Protein AF-A0A2P6M5E6-F1 (afdb_monomer)

Solvent-accessible surface area (backbone atoms only — not comparable to full-atom values): 7751 Å² total; per-residue (Å²): 98,41,47,58,65,57,52,55,50,52,53,48,49,47,36,37,74,77,64,71,40,49,66,49,79,37,51,37,66,60,50,30,52,50,54,48,53,32,46,75,70,73,49,65,57,55,66,53,56,55,52,51,73,25,55,35,40,37,33,36,55,44,74,74,64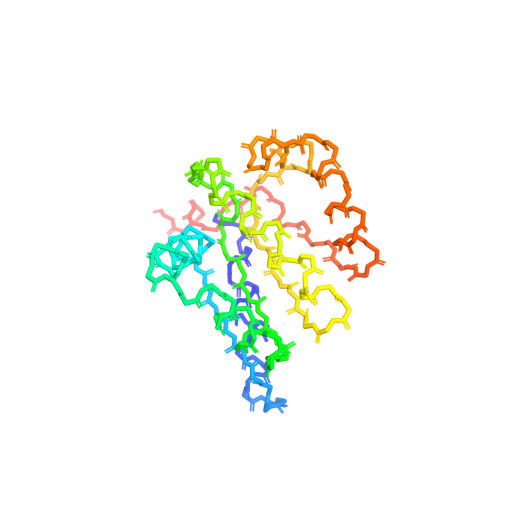,90,63,53,74,68,29,24,52,50,48,51,53,43,54,64,62,26,55,101,61,28,49,74,47,77,30,60,91,64,56,78,85,53,43,38,79,49,24,87,42,58,69,58,33,51,58,48,49,52,62,56,59,73,78,61,83,90,81,86,59,73,81,71,37,54,58,72,77,77,109

Foldseek 3Di:
DLCQVVVLVVVQCCCCPVVVFFEEEDALVVVLVVQVVCVVVVNHCPVLVVQLPGQEYEHEAQPVDADDQSSLVSVLVSLVSCQVRHHYHYDYPDDLVCCCRRHVDPVSSVVSCCRDVVDDDDDDSDDDDPVVVVD

Sequence (135 aa):
GTGKTHLATALGVEAVGRHGKRVRFFSTIELVNALEQEKVAGKAGRLANQLLNLDLVVLDELGYLPFSQAGGALLFHLLSKLYEHTSVVITTNLVFAEWANVFIDAKMTTALLDRLTHHCHIVETGNDSYRFRHS

Nearest PDB structures (foldseek):
  5bq5-assembly3_C  TM=9.556E-01  e=3.349E-10  Geobacillus stearothermophilus
  8q3w-assembly1_A  TM=9.645E-01  e=8.289E-09  Geobacillus stearothermophilus
  8q4d-assembly1_O  TM=9.519E-01  e=1.143E-08  Geobacillus stearothermophilus
  1l8q-assembly1_A  TM=8.253E-01  e=8.488E-06  Aquifex aeolicus
  3ec2-assembly1_A  TM=7.407E-01  e=9.575E-07  Aquifex aeolicus

Mean predicted aligned error: 3.89 Å

Structure (mmCIF, N/CA/C/O backbone):
data_AF-A0A2P6M5E6-F1
#
_entry.id   AF-A0A2P6M5E6-F1
#
loop_
_atom_site.group_PDB
_atom_site.id
_atom_site.type_symbol
_atom_site.label_atom_id
_atom_site.label_alt_id
_atom_site.label_comp_id
_atom_site.label_asym_id
_atom_site.label_entity_id
_atom_site.label_seq_id
_atom_site.pdbx_PDB_ins_code
_atom_site.Cartn_x
_atom_site.Cartn_y
_atom_site.Cartn_z
_atom_site.occupancy
_atom_site.B_iso_or_equiv
_atom_site.auth_seq_id
_atom_site.auth_comp_id
_atom_site.auth_asym_id
_atom_site.auth_atom_id
_atom_site.pdbx_PDB_model_num
ATOM 1 N N . GLY A 1 1 ? 5.321 1.753 -16.728 1.00 81.31 1 GLY A N 1
ATOM 2 C CA . GLY A 1 1 ? 5.163 0.884 -17.916 1.00 81.31 1 GLY A CA 1
ATOM 3 C C . GLY A 1 1 ? 6.104 -0.314 -17.951 1.00 81.31 1 GLY A C 1
ATOM 4 O O . GLY A 1 1 ? 6.183 -0.954 -18.986 1.00 81.31 1 GLY A O 1
ATOM 5 N N . THR A 1 2 ? 6.799 -0.635 -16.858 1.00 90.94 2 THR A N 1
ATOM 6 C CA . THR A 1 2 ? 7.864 -1.654 -16.803 1.00 90.94 2 THR A CA 1
ATOM 7 C C . THR A 1 2 ? 7.383 -3.017 -16.286 1.00 90.94 2 THR A C 1
ATOM 9 O O . THR A 1 2 ? 8.183 -3.918 -16.103 1.00 90.94 2 THR A O 1
ATOM 12 N N . GLY A 1 3 ? 6.078 -3.178 -16.026 1.00 92.88 3 GLY A N 1
ATOM 13 C CA . GLY A 1 3 ? 5.490 -4.457 -15.604 1.00 92.88 3 GLY A CA 1
ATOM 14 C C . GLY A 1 3 ? 5.165 -4.600 -14.112 1.00 92.88 3 GLY A C 1
ATOM 15 O O . GLY A 1 3 ? 4.619 -5.628 -13.739 1.00 92.88 3 GLY A O 1
ATOM 16 N N . LYS A 1 4 ? 5.407 -3.586 -13.265 1.00 96.12 4 LYS A N 1
ATOM 17 C CA . LYS A 1 4 ? 5.113 -3.644 -11.813 1.00 96.12 4 LYS A CA 1
ATOM 18 C C . LYS A 1 4 ? 3.671 -4.059 -11.486 1.00 96.12 4 LYS A C 1
ATOM 20 O O . LYS A 1 4 ? 3.459 -5.083 -10.846 1.00 96.12 4 LYS A O 1
ATOM 25 N N . THR A 1 5 ? 2.690 -3.306 -11.987 1.00 96.25 5 THR A N 1
ATOM 26 C CA . THR A 1 5 ? 1.263 -3.622 -11.819 1.00 96.25 5 THR A CA 1
ATOM 27 C C . THR A 1 5 ? 0.920 -4.987 -12.408 1.00 96.25 5 THR A C 1
ATOM 29 O O . THR A 1 5 ? 0.224 -5.766 -11.775 1.00 96.25 5 THR A O 1
ATOM 32 N N . HIS A 1 6 ? 1.467 -5.321 -13.582 1.00 96.06 6 HIS A N 1
ATOM 33 C CA . HIS A 1 6 ? 1.223 -6.613 -14.226 1.00 96.06 6 HIS A CA 1
ATOM 34 C C . HIS A 1 6 ? 1.681 -7.787 -13.349 1.00 96.06 6 HIS A C 1
ATOM 36 O O . HIS A 1 6 ? 0.927 -8.738 -13.164 1.00 96.06 6 HIS A O 1
ATOM 42 N N . LEU A 1 7 ? 2.877 -7.695 -12.759 1.00 96.31 7 LEU A N 1
ATOM 43 C CA . LEU A 1 7 ? 3.402 -8.701 -11.839 1.00 96.31 7 LEU A CA 1
ATOM 44 C C . LEU A 1 7 ? 2.532 -8.821 -10.580 1.00 96.31 7 LEU A C 1
ATOM 46 O O . LEU A 1 7 ? 2.180 -9.929 -10.182 1.00 96.31 7 LEU A O 1
ATOM 50 N N . ALA A 1 8 ? 2.145 -7.690 -9.985 1.00 97.56 8 ALA A N 1
ATOM 51 C CA . ALA A 1 8 ? 1.288 -7.671 -8.803 1.00 97.56 8 ALA A CA 1
ATOM 52 C C . ALA A 1 8 ? -0.093 -8.295 -9.081 1.00 97.56 8 ALA A C 1
ATOM 54 O O . ALA A 1 8 ? -0.597 -9.088 -8.284 1.00 97.56 8 ALA A O 1
ATOM 55 N N . THR A 1 9 ? -0.683 -7.998 -10.243 1.00 97.19 9 THR A N 1
ATOM 56 C CA . THR A 1 9 ? -1.935 -8.611 -10.697 1.00 97.19 9 THR A CA 1
ATOM 57 C C . THR A 1 9 ? -1.771 -10.109 -10.941 1.00 97.19 9 THR A C 1
ATOM 59 O O . THR A 1 9 ? -2.605 -10.878 -10.471 1.00 97.19 9 THR A O 1
ATOM 62 N N . ALA A 1 10 ? -0.709 -10.542 -11.627 1.00 97.38 10 ALA A N 1
ATOM 63 C CA . ALA A 1 10 ? -0.457 -11.957 -11.897 1.00 97.38 10 ALA A CA 1
ATOM 64 C C . ALA A 1 10 ? -0.329 -12.769 -10.599 1.00 97.38 10 ALA A C 1
ATOM 66 O O . ALA A 1 10 ? -0.950 -13.824 -10.470 1.00 97.38 10 ALA A O 1
ATOM 67 N N . LEU A 1 11 ? 0.392 -12.235 -9.607 1.00 97.00 11 LEU A N 1
ATOM 68 C CA . LEU A 1 11 ? 0.501 -12.847 -8.284 1.00 97.00 11 LEU A CA 1
ATOM 69 C C . LEU A 1 11 ? -0.865 -12.953 -7.591 1.00 97.00 11 LEU A C 1
ATOM 71 O O . LEU A 1 11 ? -1.205 -14.005 -7.053 1.00 97.00 11 LEU A O 1
ATOM 75 N N . GLY A 1 12 ? -1.667 -11.885 -7.632 1.00 97.56 12 GLY A N 1
ATOM 76 C CA . GLY A 1 12 ? -3.015 -11.887 -7.064 1.00 97.56 12 GLY A CA 1
ATOM 77 C C . GLY A 1 12 ? -3.941 -12.910 -7.729 1.00 97.56 12 GLY A C 1
ATOM 78 O O . GLY A 1 12 ? -4.661 -13.626 -7.035 1.00 97.56 12 GLY A O 1
ATOM 79 N N . VAL A 1 13 ? -3.898 -13.020 -9.060 1.00 97.81 13 VAL A N 1
ATOM 80 C CA . VAL A 1 13 ? -4.699 -13.986 -9.830 1.00 97.81 13 VAL A CA 1
ATOM 81 C C . VAL A 1 13 ? -4.309 -15.423 -9.494 1.00 97.81 13 VAL A C 1
ATOM 83 O O . VAL A 1 13 ? -5.193 -16.238 -9.239 1.00 97.81 13 VAL A O 1
ATOM 86 N N . GLU A 1 14 ? -3.013 -15.735 -9.434 1.00 98.00 14 GLU A N 1
ATOM 87 C CA . GLU A 1 14 ? -2.526 -17.070 -9.062 1.00 98.00 14 GLU A CA 1
ATOM 88 C C . GLU A 1 14 ? -2.927 -17.433 -7.622 1.00 98.00 14 GLU A C 1
ATOM 90 O O . GLU A 1 14 ? -3.422 -18.534 -7.362 1.00 98.00 14 GLU A O 1
ATOM 95 N N . ALA A 1 15 ? -2.792 -16.484 -6.688 1.00 97.94 15 ALA A N 1
ATOM 96 C CA . ALA A 1 15 ? -3.171 -16.667 -5.290 1.00 97.94 15 ALA A CA 1
ATOM 97 C C . ALA A 1 15 ? -4.670 -16.978 -5.130 1.00 97.94 15 ALA A C 1
ATOM 99 O O . ALA A 1 15 ? -5.034 -17.880 -4.372 1.00 97.94 15 ALA A O 1
ATOM 100 N N . VAL A 1 16 ? -5.543 -16.283 -5.864 1.00 97.94 16 VAL A N 1
ATOM 101 C CA . VAL A 1 16 ? -6.987 -16.571 -5.863 1.00 97.94 16 VAL A CA 1
ATOM 102 C C . VAL A 1 16 ? -7.277 -17.903 -6.553 1.00 97.94 16 VAL A C 1
ATOM 104 O O . VAL A 1 16 ? -7.934 -18.765 -5.974 1.00 97.94 16 VAL A O 1
ATOM 107 N N . GLY A 1 17 ? -6.799 -18.075 -7.786 1.00 97.94 17 GLY A N 1
ATOM 108 C CA . GLY A 1 17 ? -7.211 -19.168 -8.664 1.00 97.94 17 GLY A CA 1
ATOM 109 C C . GLY A 1 17 ? -6.674 -20.531 -8.244 1.00 97.94 17 GLY A C 1
ATOM 110 O O . GLY A 1 17 ? -7.423 -21.505 -8.243 1.00 97.94 17 GLY A O 1
ATOM 111 N N . ARG A 1 18 ? -5.391 -20.613 -7.878 1.00 96.88 18 ARG A N 1
ATOM 112 C CA . ARG A 1 18 ? -4.744 -21.893 -7.542 1.00 96.88 18 ARG A CA 1
ATOM 113 C C . ARG A 1 18 ? -4.639 -22.151 -6.048 1.00 96.88 18 ARG A C 1
ATOM 115 O O . ARG A 1 18 ? -4.621 -23.308 -5.640 1.00 96.88 18 ARG A O 1
ATOM 122 N N . HIS A 1 19 ? -4.590 -21.098 -5.234 1.00 97.38 19 HIS A N 1
ATOM 123 C CA . HIS A 1 19 ? -4.374 -21.224 -3.789 1.00 97.38 19 HIS A CA 1
ATOM 124 C C . HIS A 1 19 ? -5.589 -20.836 -2.935 1.00 97.38 19 HIS A C 1
ATOM 126 O O . HIS A 1 19 ? -5.507 -20.916 -1.709 1.00 97.38 19 HIS A O 1
ATOM 132 N N . GLY A 1 20 ? -6.707 -20.424 -3.548 1.00 97.38 20 GLY A N 1
ATOM 133 C CA . GLY A 1 20 ? -7.945 -20.088 -2.836 1.00 97.38 20 GLY A CA 1
ATOM 134 C C . GLY A 1 20 ? -7.795 -18.936 -1.837 1.00 97.38 20 GLY A C 1
ATOM 135 O O . GLY A 1 20 ? -8.546 -18.857 -0.865 1.00 97.38 20 GLY A O 1
ATOM 136 N N . LYS A 1 21 ? -6.797 -18.067 -2.030 1.00 98.31 21 LYS A N 1
ATOM 137 C CA . LYS A 1 21 ? -6.476 -16.967 -1.117 1.00 98.31 21 LYS A CA 1
ATOM 138 C C . LYS A 1 21 ? -7.432 -15.799 -1.301 1.00 98.31 21 LYS A C 1
ATOM 140 O O . LYS A 1 21 ? -7.857 -15.482 -2.412 1.00 98.31 21 LYS A O 1
ATOM 145 N N . ARG A 1 22 ? -7.746 -15.111 -0.203 1.00 98.12 22 ARG A N 1
ATOM 146 C CA . ARG A 1 22 ? -8.564 -13.894 -0.230 1.00 98.12 22 ARG A CA 1
ATOM 147 C C . ARG A 1 22 ? -7.665 -12.709 -0.538 1.00 98.12 22 ARG A C 1
ATOM 149 O O . ARG A 1 22 ? -6.856 -12.306 0.296 1.00 98.12 22 ARG A O 1
ATOM 156 N N . VAL A 1 23 ? -7.832 -12.157 -1.734 1.00 98.19 23 VAL A N 1
ATOM 157 C CA . VAL A 1 23 ? -7.008 -11.059 -2.243 1.00 98.19 23 VAL A CA 1
ATOM 158 C C . VAL A 1 23 ? -7.857 -9.812 -2.473 1.00 98.19 23 VAL A C 1
ATOM 160 O O . VAL A 1 23 ? -9.004 -9.888 -2.933 1.00 98.19 23 VAL A O 1
ATOM 163 N N . ARG A 1 24 ? -7.291 -8.642 -2.176 1.00 98.06 24 ARG A N 1
ATOM 164 C CA . ARG A 1 24 ? -7.828 -7.349 -2.617 1.00 98.06 24 ARG A CA 1
ATOM 165 C C . ARG A 1 24 ? -6.770 -6.540 -3.342 1.00 98.06 24 ARG A C 1
ATOM 167 O O . ARG A 1 24 ? -5.595 -6.602 -3.003 1.00 98.06 24 ARG A O 1
ATOM 174 N N . PHE A 1 25 ? -7.227 -5.771 -4.319 1.00 98.19 25 PHE A N 1
ATOM 175 C CA . PHE A 1 25 ? -6.412 -4.861 -5.105 1.00 98.19 25 PHE A CA 1
ATOM 176 C C . PHE A 1 25 ? -6.986 -3.456 -4.961 1.00 98.19 25 PHE A C 1
ATOM 178 O O . PHE A 1 25 ? -8.198 -3.280 -5.086 1.00 98.19 25 PHE A O 1
ATOM 185 N N . PHE A 1 26 ? -6.119 -2.483 -4.709 1.00 97.88 26 PHE A N 1
ATOM 186 C CA . PHE A 1 26 ? -6.470 -1.074 -4.623 1.00 97.88 26 PHE A CA 1
ATOM 187 C C . PHE A 1 26 ? -5.461 -0.239 -5.398 1.00 97.88 26 PHE A C 1
ATOM 189 O O . PHE A 1 26 ? -4.255 -0.464 -5.282 1.00 97.88 26 PHE A O 1
ATOM 196 N N . SER A 1 27 ? -5.941 0.793 -6.094 1.00 96.81 27 SER A N 1
ATOM 197 C CA . SER A 1 27 ? -5.094 1.965 -6.283 1.00 96.81 27 SER A CA 1
ATOM 198 C C . SER A 1 27 ? -4.853 2.601 -4.914 1.00 96.81 27 SER A C 1
ATOM 200 O O . SER A 1 27 ? -5.783 2.750 -4.113 1.00 96.81 27 SER A O 1
ATOM 202 N N . THR A 1 28 ? -3.610 2.975 -4.613 1.00 96.62 28 THR A N 1
ATOM 203 C CA . THR A 1 28 ? -3.271 3.489 -3.279 1.00 96.62 28 THR A CA 1
ATOM 204 C C . THR A 1 28 ? -4.074 4.749 -2.937 1.00 96.62 28 THR A C 1
ATOM 206 O O . THR A 1 28 ? -4.508 4.906 -1.796 1.00 96.62 28 THR A O 1
ATOM 209 N N . ILE A 1 29 ? -4.349 5.615 -3.920 1.00 95.25 29 ILE A N 1
ATOM 210 C CA . ILE A 1 29 ? -5.156 6.827 -3.709 1.00 95.25 29 ILE A CA 1
ATOM 211 C C . ILE A 1 29 ? -6.611 6.498 -3.344 1.00 95.25 29 ILE A C 1
ATOM 213 O O . ILE A 1 29 ? -7.183 7.129 -2.459 1.00 95.25 29 ILE A O 1
ATOM 217 N N . GLU A 1 30 ? -7.207 5.482 -3.969 1.00 95.88 30 GLU A N 1
ATOM 218 C CA . GLU A 1 30 ? -8.584 5.068 -3.681 1.00 95.88 30 GLU A CA 1
ATOM 219 C C . GLU A 1 30 ? -8.702 4.509 -2.265 1.00 95.88 30 GLU A C 1
ATOM 221 O O . GLU A 1 30 ? -9.658 4.821 -1.552 1.00 95.88 30 GLU A O 1
ATOM 226 N N . LEU A 1 31 ? -7.701 3.738 -1.828 1.00 97.19 31 LEU A N 1
ATOM 227 C CA . LEU A 1 31 ? -7.631 3.239 -0.460 1.00 97.19 31 LEU A CA 1
ATOM 228 C C . LEU A 1 31 ? -7.534 4.384 0.554 1.00 97.19 31 LEU A C 1
ATOM 230 O O . LEU A 1 31 ? -8.259 4.383 1.549 1.00 97.19 31 LEU A O 1
ATOM 234 N N . VAL A 1 32 ? -6.670 5.368 0.304 1.00 96.00 32 VAL A N 1
ATOM 235 C CA . VAL A 1 32 ? -6.530 6.546 1.173 1.00 96.00 32 VAL A CA 1
ATOM 236 C C . VAL A 1 32 ? -7.846 7.318 1.261 1.00 96.00 32 VAL A C 1
ATOM 238 O O . VAL A 1 32 ? -8.313 7.599 2.365 1.00 96.00 32 VAL A O 1
ATOM 241 N N . ASN A 1 33 ? -8.494 7.578 0.125 1.00 95.56 33 ASN A N 1
ATOM 242 C CA . ASN A 1 33 ? -9.787 8.261 0.089 1.00 95.56 33 ASN A CA 1
ATOM 243 C C . ASN A 1 33 ? -10.863 7.483 0.863 1.00 95.56 33 ASN A C 1
ATOM 245 O O . ASN A 1 33 ? -11.646 8.078 1.604 1.00 95.56 33 ASN A O 1
ATOM 249 N N . ALA A 1 34 ? -10.888 6.152 0.746 1.00 96.25 34 ALA A N 1
ATOM 250 C CA . ALA A 1 34 ? -11.814 5.308 1.497 1.00 96.25 34 ALA A CA 1
ATOM 251 C C . ALA A 1 34 ? -11.563 5.375 3.015 1.00 96.25 34 ALA A C 1
ATOM 253 O O . ALA A 1 34 ? -12.517 5.455 3.791 1.00 96.25 34 ALA A O 1
ATOM 254 N N . LEU A 1 35 ? -10.297 5.394 3.448 1.00 96.56 35 LEU A N 1
ATOM 255 C CA . LEU A 1 35 ? -9.927 5.561 4.860 1.00 96.56 35 LEU A CA 1
ATOM 256 C C . LEU A 1 35 ? -10.355 6.932 5.402 1.00 96.56 35 LEU A C 1
ATOM 258 O O . LEU A 1 35 ? -10.857 7.030 6.523 1.00 96.56 35 LEU A O 1
ATOM 262 N N . GLU A 1 36 ? -10.176 7.997 4.621 1.00 95.62 36 GLU A N 1
ATOM 263 C CA . GLU A 1 36 ? -10.602 9.345 5.007 1.00 95.62 36 GLU A CA 1
ATOM 264 C C . GLU A 1 36 ? -12.124 9.447 5.128 1.00 95.62 36 GLU A C 1
ATOM 266 O O . GLU A 1 36 ? -12.631 9.934 6.141 1.00 95.62 36 GLU A O 1
ATOM 271 N N . GLN A 1 37 ? -12.860 8.926 4.144 1.00 95.56 37 GLN A N 1
ATOM 272 C CA . GLN A 1 37 ? -14.324 8.878 4.176 1.00 95.56 37 GLN A CA 1
ATOM 273 C C . GLN A 1 37 ? -14.839 8.077 5.376 1.00 95.56 37 GLN A C 1
ATOM 275 O O . GLN A 1 37 ? -15.767 8.506 6.063 1.00 95.56 37 GLN A O 1
ATOM 280 N N . GLU A 1 38 ? -14.217 6.935 5.672 1.00 95.69 38 GLU A N 1
ATOM 281 C CA . GLU A 1 38 ? -14.553 6.115 6.835 1.00 95.69 38 GLU A CA 1
ATOM 282 C C . GLU A 1 38 ? -14.338 6.874 8.154 1.00 95.69 38 GLU A C 1
ATOM 284 O O . GLU A 1 38 ? -15.187 6.814 9.053 1.00 95.69 38 GLU A O 1
ATOM 289 N N . LYS A 1 39 ? -13.225 7.611 8.263 1.00 94.50 39 LYS A N 1
ATOM 290 C CA . LYS A 1 39 ? -12.918 8.447 9.428 1.00 94.50 39 LYS A CA 1
ATOM 291 C C . LYS A 1 39 ? -13.962 9.546 9.613 1.00 94.50 39 LYS A C 1
ATOM 293 O O . LYS A 1 39 ? -14.459 9.711 10.725 1.00 94.50 39 LYS A O 1
ATOM 298 N N . VAL A 1 40 ? -14.325 10.258 8.544 1.00 94.94 40 VAL A N 1
ATOM 299 C CA . VAL A 1 40 ? -15.358 11.312 8.574 1.00 94.94 40 VAL A CA 1
ATOM 300 C C . VAL A 1 40 ? -16.724 10.741 8.960 1.00 94.94 40 VAL A C 1
ATOM 302 O O . VAL A 1 40 ? -17.447 11.350 9.742 1.00 94.94 40 VAL A O 1
ATOM 305 N N . ALA A 1 41 ? -17.058 9.540 8.487 1.00 94.75 41 ALA A N 1
ATOM 306 C CA . ALA A 1 41 ? -18.309 8.859 8.814 1.00 94.75 41 ALA A CA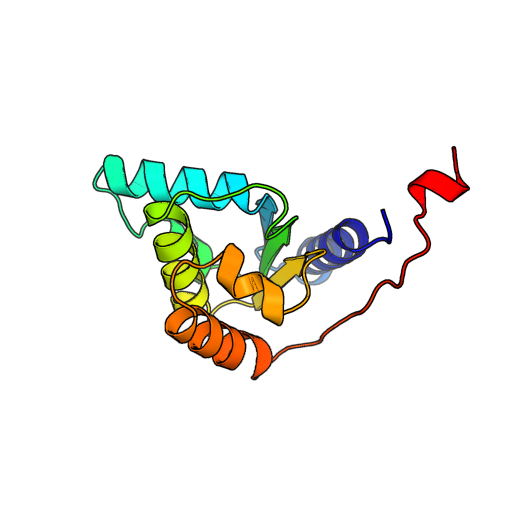 1
ATOM 307 C C . ALA A 1 41 ? -18.363 8.277 10.243 1.00 94.75 41 ALA A C 1
ATOM 309 O O . ALA A 1 41 ? -19.349 7.622 10.588 1.00 94.75 41 ALA A O 1
ATOM 310 N N . GLY A 1 42 ? -17.314 8.450 11.059 1.00 92.38 42 GLY A N 1
ATOM 311 C CA . GLY A 1 42 ? -17.240 7.907 12.419 1.00 92.38 42 GLY A CA 1
ATOM 312 C C . GLY A 1 42 ? -17.149 6.378 12.474 1.00 92.38 42 GLY A C 1
ATOM 313 O O . GLY A 1 42 ? -17.471 5.778 13.495 1.00 92.38 42 GLY A O 1
ATOM 314 N N . LYS A 1 43 ? -16.731 5.728 11.380 1.00 90.62 43 LYS A N 1
ATOM 315 C CA . LYS A 1 43 ? -16.657 4.259 11.246 1.00 90.62 43 LYS A CA 1
ATOM 316 C C . LYS A 1 43 ? -15.217 3.743 11.178 1.00 90.62 43 LYS A C 1
ATOM 318 O O . LYS A 1 43 ? -14.990 2.640 10.687 1.00 90.62 43 LYS A O 1
ATOM 323 N N . ALA A 1 44 ? -14.260 4.546 11.645 1.00 88.94 44 ALA A N 1
ATOM 324 C CA . ALA A 1 44 ? -12.829 4.291 11.512 1.00 88.94 44 ALA A CA 1
ATOM 325 C C . ALA A 1 44 ? -12.439 2.867 11.943 1.00 88.94 44 ALA A C 1
ATOM 327 O O . ALA A 1 44 ? -12.760 2.421 13.045 1.00 88.94 44 ALA A O 1
ATOM 328 N N . GLY A 1 45 ? -11.694 2.175 11.082 1.00 89.94 45 GLY A N 1
ATOM 329 C CA . GLY A 1 45 ? -11.112 0.869 11.373 1.00 89.94 45 GLY A CA 1
ATOM 330 C C . GLY A 1 45 ? -11.911 -0.326 10.862 1.00 89.94 45 GLY A C 1
ATOM 331 O O . GLY A 1 45 ? -11.388 -1.439 10.917 1.00 89.94 45 GLY A O 1
ATOM 332 N N . ARG A 1 46 ? -13.116 -0.146 10.311 1.00 93.50 46 ARG A N 1
ATOM 333 C CA . ARG A 1 46 ? -13.845 -1.246 9.661 1.00 93.50 46 ARG A CA 1
ATOM 334 C C . ARG A 1 46 ? -13.082 -1.750 8.435 1.00 93.50 46 ARG A C 1
ATOM 336 O O . ARG A 1 46 ? -12.938 -2.962 8.296 1.00 93.50 46 ARG A O 1
ATOM 343 N N . LEU A 1 47 ? -12.544 -0.863 7.601 1.00 95.56 47 LEU A N 1
ATOM 344 C CA . LEU A 1 47 ? -11.725 -1.226 6.448 1.00 95.56 47 LEU A CA 1
ATOM 345 C C . LEU A 1 47 ? -10.445 -1.930 6.901 1.00 95.56 47 LEU A C 1
ATOM 347 O O . LEU A 1 47 ? -10.136 -3.005 6.403 1.00 95.56 47 LEU A O 1
ATOM 351 N N . ALA A 1 48 ? -9.759 -1.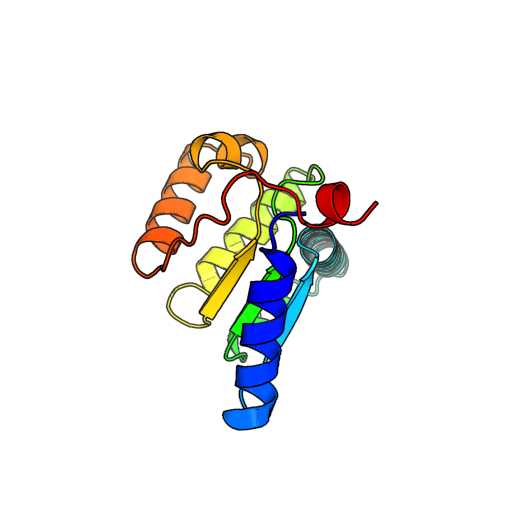399 7.916 1.00 95.31 48 ALA A N 1
ATOM 352 C CA . ALA A 1 48 ? -8.579 -2.051 8.484 1.00 95.31 48 ALA A CA 1
ATOM 353 C C . ALA A 1 48 ? -8.886 -3.477 8.981 1.00 95.31 48 ALA A C 1
ATOM 355 O O . ALA A 1 48 ? -8.164 -4.410 8.648 1.00 95.31 48 ALA A O 1
ATOM 356 N N . ASN A 1 49 ? -9.992 -3.670 9.706 1.00 95.19 49 ASN A N 1
ATOM 357 C CA . ASN A 1 49 ? -10.412 -4.990 10.186 1.00 95.19 49 ASN A CA 1
ATOM 358 C C . ASN A 1 49 ? -10.789 -5.938 9.039 1.00 95.19 49 ASN A C 1
ATOM 360 O O . ASN A 1 49 ? -10.542 -7.138 9.124 1.00 95.19 49 ASN A O 1
ATOM 364 N N . GLN A 1 50 ? -11.382 -5.427 7.959 1.00 96.00 50 GLN A N 1
ATOM 365 C CA . GLN A 1 50 ? -11.642 -6.231 6.764 1.00 96.00 50 GLN A CA 1
ATOM 366 C C . GLN A 1 50 ? -10.340 -6.676 6.096 1.00 96.00 50 GLN A C 1
ATOM 368 O O . GLN A 1 50 ? -10.226 -7.842 5.731 1.00 96.00 50 GLN A O 1
ATOM 373 N N . LEU A 1 51 ? -9.364 -5.772 5.968 1.00 97.62 51 LEU A N 1
ATOM 374 C CA . LEU A 1 51 ? -8.081 -6.065 5.331 1.00 97.62 51 LEU A CA 1
ATOM 375 C C . LEU A 1 51 ? -7.218 -7.024 6.162 1.00 97.62 51 LEU A C 1
ATOM 377 O O . LEU A 1 51 ? -6.590 -7.896 5.579 1.00 97.62 51 LEU A O 1
ATOM 381 N N . LEU A 1 52 ? -7.277 -6.949 7.496 1.00 97.19 52 LEU A N 1
ATOM 382 C CA . LEU A 1 52 ? -6.627 -7.909 8.405 1.00 97.19 52 LEU A CA 1
ATOM 383 C C . LEU A 1 52 ? -7.116 -9.352 8.227 1.00 97.19 52 LEU A C 1
ATOM 385 O O . LEU A 1 52 ? -6.417 -10.299 8.566 1.00 97.19 52 LEU A O 1
ATOM 389 N N . ASN A 1 53 ? -8.331 -9.529 7.708 1.00 96.44 53 ASN A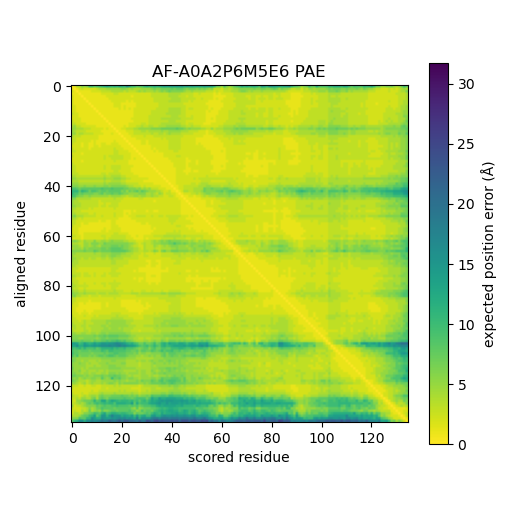 N 1
ATOM 390 C CA . ASN A 1 53 ? -8.891 -10.842 7.414 1.00 96.44 53 ASN A CA 1
ATOM 391 C C . ASN A 1 53 ? -8.559 -11.315 5.992 1.00 96.44 53 ASN A C 1
ATOM 393 O O . ASN A 1 53 ? -9.164 -12.278 5.535 1.00 96.44 53 ASN A O 1
ATOM 397 N N . LEU A 1 54 ? -7.667 -10.652 5.258 1.00 98.00 54 LEU A N 1
ATOM 398 C CA . LEU A 1 54 ? -7.234 -11.091 3.933 1.00 98.00 54 LEU A CA 1
ATOM 399 C C . LEU A 1 54 ? -5.896 -11.813 4.007 1.00 98.00 54 LEU A C 1
ATOM 401 O O . LEU A 1 54 ? -5.130 -11.657 4.953 1.00 98.00 54 LEU A O 1
ATOM 405 N N . ASP A 1 55 ? -5.623 -12.596 2.970 1.00 98.12 55 ASP A N 1
ATOM 406 C CA . ASP A 1 55 ? -4.333 -13.253 2.797 1.00 98.12 55 ASP A CA 1
ATOM 407 C C . ASP A 1 55 ? -3.335 -12.329 2.077 1.00 98.12 55 ASP A C 1
ATOM 409 O O . ASP A 1 55 ? -2.144 -12.361 2.372 1.00 98.12 55 ASP A O 1
ATOM 413 N N . LEU A 1 56 ? -3.816 -11.490 1.146 1.00 98.25 56 LEU A N 1
ATOM 414 C CA . LEU A 1 56 ? -2.988 -10.563 0.371 1.00 98.25 56 LEU A CA 1
ATOM 415 C C . LEU A 1 56 ? -3.737 -9.264 0.038 1.00 98.25 56 LEU A C 1
ATOM 417 O O . LEU A 1 56 ? -4.878 -9.282 -0.433 1.00 98.25 56 LEU A O 1
ATOM 421 N N . VAL A 1 57 ? -3.055 -8.134 0.205 1.00 98.38 57 VAL A N 1
ATOM 422 C CA . VAL A 1 57 ? -3.500 -6.815 -0.257 1.00 98.38 57 VAL A CA 1
ATOM 423 C C . VAL A 1 57 ? -2.483 -6.249 -1.242 1.00 98.38 57 VAL A C 1
ATOM 425 O O . VAL A 1 57 ? -1.298 -6.158 -0.939 1.00 98.38 57 VAL A O 1
ATOM 428 N N . VAL A 1 58 ? -2.946 -5.848 -2.4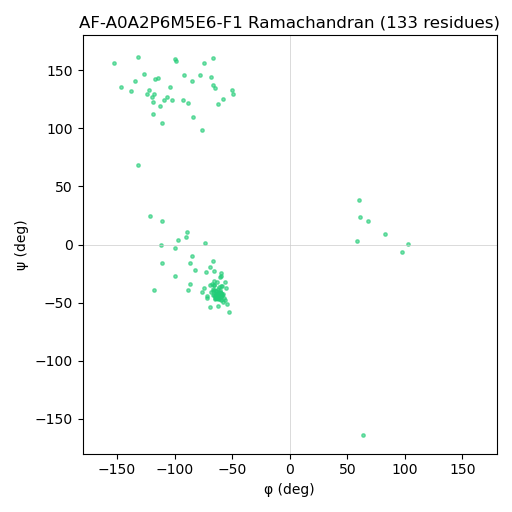22 1.00 98.44 58 VAL A N 1
ATOM 429 C CA . VAL A 1 58 ? -2.132 -5.164 -3.430 1.00 98.44 58 VAL A CA 1
ATOM 430 C C . VAL A 1 58 ? -2.449 -3.672 -3.407 1.00 98.44 58 VAL A C 1
ATOM 432 O O . VAL A 1 58 ? -3.609 -3.288 -3.565 1.00 98.44 58 VAL A O 1
ATOM 435 N N . LEU A 1 59 ? -1.416 -2.855 -3.218 1.00 97.81 59 LEU A N 1
ATOM 436 C CA . LEU A 1 59 ? -1.444 -1.397 -3.268 1.00 97.81 59 LEU A CA 1
ATOM 437 C C . LEU A 1 59 ? -0.672 -0.931 -4.499 1.00 97.81 59 LEU A C 1
ATOM 439 O O . LEU A 1 59 ? 0.558 -0.986 -4.543 1.00 97.81 59 LEU A O 1
ATOM 443 N N . ASP A 1 60 ? -1.402 -0.504 -5.517 1.00 97.44 60 ASP A N 1
ATOM 444 C CA . ASP A 1 60 ? -0.820 -0.068 -6.779 1.00 97.44 60 ASP A CA 1
ATOM 445 C C . ASP A 1 60 ? -0.551 1.443 -6.769 1.00 97.44 60 ASP A C 1
ATOM 447 O O . ASP A 1 60 ? -1.297 2.221 -6.166 1.00 97.44 60 ASP A O 1
ATOM 451 N N . GLU A 1 61 ? 0.520 1.851 -7.447 1.00 95.12 61 GLU A N 1
ATOM 452 C CA . GLU A 1 61 ? 0.874 3.247 -7.728 1.00 95.12 61 GLU A CA 1
ATOM 453 C C . GLU A 1 61 ? 1.099 4.126 -6.481 1.00 95.12 61 GLU A C 1
ATOM 455 O O . GLU A 1 61 ? 0.758 5.314 -6.461 1.00 95.12 61 GLU A O 1
ATOM 460 N N . LEU A 1 62 ? 1.722 3.576 -5.432 1.00 95.06 62 LEU A N 1
ATOM 461 C CA . LEU A 1 62 ? 2.101 4.357 -4.251 1.00 95.06 62 LEU A CA 1
ATOM 462 C C . LEU A 1 62 ? 3.019 5.520 -4.653 1.00 95.06 62 LEU A C 1
ATOM 464 O O . LEU A 1 62 ? 4.078 5.316 -5.255 1.00 95.06 62 LEU A O 1
ATOM 468 N N . GLY A 1 63 ? 2.617 6.733 -4.268 1.00 88.81 63 GLY A N 1
ATOM 469 C CA . GLY A 1 63 ? 3.377 7.957 -4.511 1.00 88.81 63 GLY A CA 1
ATOM 470 C C . GLY A 1 63 ? 3.193 8.573 -5.899 1.00 88.81 63 GLY A C 1
ATOM 471 O O . GLY A 1 63 ? 3.916 9.503 -6.237 1.00 88.81 63 GLY A O 1
ATOM 472 N N . TYR A 1 64 ? 2.242 8.082 -6.704 1.00 88.19 64 TYR A N 1
ATOM 473 C CA . TYR A 1 64 ? 1.913 8.701 -7.993 1.00 88.19 64 TYR A CA 1
ATOM 474 C C . TYR A 1 64 ? 1.082 9.986 -7.844 1.00 88.19 64 TYR A C 1
ATOM 476 O O . TYR A 1 64 ? 1.337 10.970 -8.535 1.00 88.19 64 TYR A O 1
ATOM 484 N N . LEU A 1 65 ? 0.112 9.991 -6.924 1.00 87.62 65 LEU A N 1
ATOM 485 C CA . LEU A 1 65 ? -0.688 11.166 -6.569 1.00 87.62 65 LEU A CA 1
ATOM 486 C C . LEU A 1 65 ? -0.409 11.580 -5.118 1.00 87.62 65 LEU A C 1
ATOM 488 O O . LEU A 1 65 ? -0.223 10.703 -4.269 1.00 87.62 65 LEU A O 1
ATOM 492 N N . PRO A 1 66 ? -0.392 12.890 -4.813 1.00 83.75 66 PRO A N 1
ATOM 493 C CA . PRO A 1 66 ? -0.180 13.366 -3.454 1.00 83.75 66 PRO A CA 1
ATOM 494 C C . PRO A 1 66 ? -1.375 13.025 -2.557 1.00 83.75 66 PRO A C 1
ATOM 496 O O . PRO A 1 66 ? -2.530 13.088 -2.982 1.00 83.75 66 PRO A O 1
ATOM 499 N N . PHE A 1 67 ? -1.095 12.707 -1.294 1.00 86.06 67 PHE A N 1
ATOM 500 C CA . PHE A 1 67 ? -2.112 12.490 -0.264 1.00 86.06 67 PHE A CA 1
ATOM 501 C C . PHE A 1 67 ? -2.282 13.732 0.607 1.00 86.06 67 PHE A C 1
ATOM 503 O O . PHE A 1 67 ? -1.367 14.546 0.747 1.00 86.06 67 PHE A O 1
ATOM 510 N N . SER A 1 68 ? -3.439 13.850 1.258 1.00 89.75 68 SER A N 1
ATOM 511 C CA . SER A 1 68 ? -3.574 14.781 2.374 1.00 89.75 68 SER A CA 1
ATOM 512 C C . SER A 1 68 ? -2.706 14.320 3.558 1.00 89.75 68 SER A C 1
ATOM 514 O O . SER A 1 68 ? -2.376 13.135 3.689 1.00 89.75 68 SER A O 1
ATOM 516 N N . GLN A 1 69 ? -2.392 15.235 4.481 1.00 88.00 69 GLN A N 1
ATOM 517 C CA . GLN A 1 69 ? -1.709 14.878 5.728 1.00 88.00 69 GLN A CA 1
ATOM 518 C C . GLN A 1 69 ? -2.513 13.853 6.555 1.00 88.00 69 GLN A C 1
ATOM 520 O O . GLN A 1 69 ? -1.958 12.962 7.195 1.00 88.00 69 GLN A O 1
ATOM 525 N N . ALA A 1 70 ? -3.843 13.932 6.543 1.00 90.38 70 ALA A N 1
ATOM 526 C CA . ALA A 1 70 ? -4.660 12.933 7.225 1.00 90.38 70 ALA A CA 1
ATOM 527 C C . ALA A 1 70 ? -4.566 11.568 6.523 1.00 90.38 70 ALA A C 1
ATOM 529 O O . ALA A 1 70 ? -4.438 10.543 7.194 1.00 90.38 70 ALA A O 1
ATOM 530 N N . GLY A 1 71 ? -4.579 11.567 5.192 1.00 92.38 71 GLY A N 1
ATOM 531 C CA . GLY A 1 71 ? -4.523 10.374 4.358 1.00 92.38 71 GLY A CA 1
ATOM 532 C C . GLY A 1 71 ? -3.219 9.595 4.510 1.00 92.38 71 GLY A C 1
ATOM 533 O O . GLY A 1 71 ? -3.252 8.388 4.747 1.00 92.38 71 GLY A O 1
ATOM 534 N N . GLY A 1 72 ? -2.072 10.283 4.481 1.00 91.38 72 GLY A N 1
ATOM 535 C CA . GLY A 1 72 ? -0.765 9.654 4.710 1.00 91.38 72 GLY A CA 1
ATOM 536 C C . GLY A 1 72 ? -0.656 9.008 6.097 1.00 91.38 72 GLY A C 1
ATOM 537 O O . GLY A 1 72 ? -0.185 7.877 6.225 1.00 91.38 72 GLY A O 1
ATOM 538 N N . ALA A 1 73 ? -1.166 9.675 7.140 1.00 90.50 73 ALA A N 1
ATOM 539 C CA . ALA A 1 73 ? -1.196 9.122 8.496 1.00 90.50 73 ALA A CA 1
ATOM 540 C C . ALA A 1 73 ? -2.128 7.900 8.619 1.00 90.50 73 ALA A C 1
ATOM 542 O O . ALA A 1 73 ? -1.799 6.930 9.305 1.00 90.50 73 ALA A O 1
ATOM 543 N N . LEU A 1 74 ? -3.280 7.919 7.939 1.00 93.50 74 LEU A N 1
ATOM 544 C CA . LEU A 1 74 ? -4.210 6.788 7.900 1.00 93.50 74 LEU A CA 1
ATOM 545 C C . LEU A 1 74 ? -3.614 5.578 7.177 1.00 93.50 74 LEU A C 1
ATOM 547 O O . LEU A 1 74 ? -3.723 4.459 7.681 1.00 93.50 74 LEU A O 1
ATOM 551 N N . LEU A 1 75 ? -2.949 5.797 6.041 1.00 94.06 75 LEU A N 1
ATOM 552 C CA . LEU A 1 75 ? -2.254 4.740 5.307 1.00 94.06 75 LEU A CA 1
ATOM 553 C C . LEU A 1 75 ? -1.124 4.131 6.141 1.00 94.06 75 LEU A C 1
ATOM 555 O O . LEU A 1 75 ? -1.013 2.909 6.216 1.00 94.06 75 LEU A O 1
ATOM 559 N N . PHE A 1 76 ? -0.330 4.966 6.817 1.00 91.50 76 PHE A N 1
ATOM 560 C CA . PHE A 1 76 ? 0.707 4.505 7.741 1.00 91.50 76 PHE A CA 1
ATOM 561 C C . PHE A 1 76 ? 0.129 3.601 8.837 1.00 91.50 76 PHE A C 1
ATOM 563 O O . PHE A 1 76 ? 0.662 2.521 9.103 1.00 91.50 76 PHE A O 1
ATOM 570 N N . HIS A 1 77 ? -0.973 4.025 9.465 1.00 91.75 77 HIS A N 1
ATOM 571 C CA . HIS A 1 77 ? -1.622 3.250 10.524 1.00 91.75 77 HIS A CA 1
ATOM 572 C C . HIS A 1 77 ? -2.163 1.918 10.005 1.00 91.75 77 HIS A C 1
ATOM 574 O O . HIS A 1 77 ? -2.023 0.892 10.668 1.00 91.75 77 HIS A O 1
ATOM 580 N N . LEU A 1 78 ? -2.746 1.917 8.804 1.00 95.12 78 LEU A N 1
ATOM 581 C CA . LEU A 1 78 ? -3.211 0.696 8.158 1.00 95.12 78 LEU A CA 1
ATOM 582 C C . LEU A 1 78 ? -2.052 -0.270 7.886 1.00 95.12 78 LEU A C 1
ATOM 584 O O . LEU A 1 78 ? -2.121 -1.417 8.315 1.00 95.12 78 LEU A O 1
ATOM 588 N N . LEU A 1 79 ? -0.986 0.180 7.220 1.00 94.69 79 LEU A N 1
ATOM 589 C CA . LEU A 1 79 ? 0.168 -0.670 6.907 1.00 94.69 79 LEU A CA 1
ATOM 590 C C . LEU A 1 79 ? 0.832 -1.220 8.174 1.00 94.69 79 LEU A C 1
ATOM 592 O O . LEU A 1 79 ? 1.180 -2.395 8.224 1.00 94.69 79 LEU A O 1
ATOM 596 N N . SER A 1 80 ? 0.925 -0.400 9.223 1.00 91.81 80 SER A N 1
ATOM 597 C CA . SER A 1 80 ? 1.442 -0.831 10.526 1.00 91.81 80 SER A CA 1
ATOM 598 C C . SER A 1 80 ? 0.578 -1.914 11.175 1.00 91.81 80 SER A C 1
ATOM 600 O O . SER A 1 80 ? 1.113 -2.768 11.870 1.00 91.81 80 SER A O 1
ATOM 602 N N . LYS A 1 81 ? -0.744 -1.901 10.955 1.00 93.88 81 LYS A N 1
ATOM 603 C CA . LYS A 1 81 ? -1.642 -2.965 11.426 1.00 93.88 81 LYS A CA 1
ATOM 604 C C . LYS A 1 81 ? -1.533 -4.243 10.604 1.00 93.88 81 LYS A C 1
ATOM 606 O O . LYS A 1 81 ? -1.673 -5.316 11.169 1.00 93.88 81 LYS A O 1
ATOM 611 N N . LEU A 1 82 ? -1.347 -4.133 9.290 1.00 95.56 82 LEU A N 1
ATOM 612 C CA . LEU A 1 82 ? -1.234 -5.298 8.405 1.00 95.56 82 LEU A CA 1
ATOM 613 C C . LEU A 1 82 ? 0.104 -6.029 8.572 1.00 95.56 82 LEU A C 1
ATOM 615 O O . LEU A 1 82 ? 0.182 -7.216 8.263 1.00 95.56 82 LEU A O 1
ATOM 619 N N . TYR A 1 83 ? 1.136 -5.337 9.060 1.00 94.12 83 TYR A N 1
ATOM 620 C CA . TYR A 1 83 ? 2.438 -5.924 9.364 1.00 94.12 83 TYR A CA 1
ATOM 621 C C . TYR A 1 83 ? 2.302 -7.189 10.231 1.00 94.12 83 TYR A C 1
ATOM 623 O O . TYR A 1 83 ? 1.542 -7.201 11.194 1.00 94.12 83 TYR A O 1
ATOM 631 N N . GLU A 1 84 ? 3.008 -8.259 9.845 1.00 91.31 84 GLU A N 1
ATOM 632 C CA . GLU A 1 84 ? 2.949 -9.607 10.450 1.00 91.31 84 GLU A CA 1
ATOM 633 C C . GLU A 1 84 ? 1.569 -10.305 10.453 1.00 91.31 84 GLU A C 1
ATOM 635 O O . GLU A 1 84 ? 1.456 -11.437 10.921 1.00 91.31 84 GLU A O 1
ATOM 640 N N . HIS A 1 85 ? 0.531 -9.700 9.865 1.00 94.62 85 HIS A N 1
ATOM 641 C CA . HIS A 1 85 ? -0.825 -10.260 9.820 1.00 94.62 85 HIS A CA 1
ATOM 642 C C . HIS A 1 85 ? -1.333 -10.549 8.402 1.00 94.62 85 HIS A C 1
ATOM 644 O O . HIS A 1 85 ? -1.990 -11.565 8.178 1.00 94.62 85 HIS A O 1
ATOM 650 N N . THR A 1 86 ? -1.029 -9.683 7.436 1.00 96.94 86 THR A N 1
ATOM 651 C CA . THR A 1 86 ? -1.511 -9.778 6.052 1.00 96.94 86 THR A CA 1
ATOM 652 C C . THR A 1 86 ? -0.375 -9.450 5.094 1.00 96.94 86 THR A C 1
ATOM 654 O O . THR A 1 86 ? 0.304 -8.437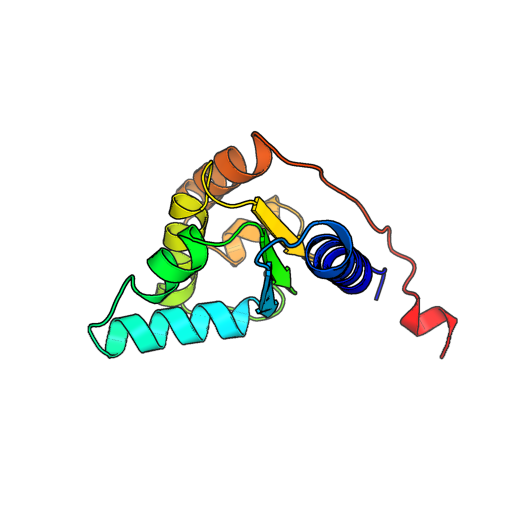 5.258 1.00 96.94 86 THR A O 1
ATOM 657 N N . SER A 1 87 ? -0.167 -10.273 4.062 1.00 96.94 87 SER A N 1
ATOM 658 C CA . SER A 1 87 ? 0.838 -9.967 3.042 1.00 96.94 87 SER A CA 1
ATOM 659 C C . SER A 1 87 ? 0.432 -8.726 2.248 1.00 96.94 87 SER A C 1
ATOM 661 O O . SER A 1 87 ? -0.726 -8.580 1.853 1.00 96.94 87 SER A O 1
ATOM 663 N N . VAL A 1 88 ? 1.390 -7.838 1.984 1.00 97.62 88 VAL A N 1
ATOM 664 C CA . VAL A 1 88 ? 1.160 -6.615 1.208 1.00 97.62 88 VAL A CA 1
ATOM 665 C C . VAL A 1 88 ? 2.115 -6.577 0.024 1.00 97.62 88 VAL A C 1
ATOM 667 O O . VAL A 1 88 ? 3.321 -6.734 0.184 1.00 97.62 88 VAL A O 1
ATOM 670 N N . VAL A 1 89 ? 1.574 -6.341 -1.168 1.00 97.81 89 VAL A N 1
ATOM 671 C CA . VAL A 1 89 ? 2.354 -6.014 -2.366 1.00 97.81 89 VAL A CA 1
ATOM 672 C C . VAL A 1 89 ? 2.165 -4.539 -2.647 1.00 97.81 89 VAL A C 1
ATOM 674 O O . VAL A 1 89 ? 1.034 -4.076 -2.752 1.00 97.81 89 VAL A O 1
ATOM 677 N N . ILE A 1 90 ? 3.265 -3.810 -2.787 1.00 97.06 90 ILE A N 1
ATOM 678 C CA . ILE A 1 90 ? 3.249 -2.385 -3.108 1.00 97.06 90 ILE A CA 1
ATOM 679 C C . ILE A 1 90 ? 3.940 -2.199 -4.449 1.00 97.06 90 ILE A C 1
ATOM 681 O O . ILE A 1 90 ? 5.063 -2.668 -4.639 1.00 97.06 90 ILE A O 1
ATOM 685 N N . THR A 1 91 ? 3.297 -1.493 -5.374 1.00 96.88 91 THR A N 1
ATOM 686 C CA . THR A 1 91 ? 3.964 -1.009 -6.582 1.00 96.88 91 THR A CA 1
ATOM 687 C C . THR A 1 91 ? 4.238 0.483 -6.442 1.00 96.88 91 THR A C 1
ATOM 689 O O . THR A 1 91 ? 3.398 1.260 -5.988 1.00 96.88 91 THR A O 1
ATOM 692 N N . THR A 1 92 ? 5.442 0.904 -6.816 1.00 95.31 92 THR A N 1
ATOM 693 C CA . THR A 1 92 ? 5.830 2.313 -6.780 1.00 95.31 92 THR A CA 1
ATOM 694 C C . THR A 1 92 ? 6.897 2.603 -7.831 1.00 95.31 92 THR A C 1
ATOM 696 O O . THR A 1 92 ? 7.594 1.698 -8.296 1.00 95.31 92 THR A O 1
ATOM 699 N N . ASN A 1 93 ? 6.988 3.863 -8.251 1.00 93.19 93 ASN A N 1
ATOM 700 C CA . ASN A 1 93 ? 8.130 4.377 -9.012 1.00 93.19 93 ASN A CA 1
ATOM 701 C C . ASN A 1 93 ? 9.109 5.156 -8.119 1.00 93.19 93 ASN A C 1
ATOM 703 O O . ASN A 1 93 ? 10.126 5.611 -8.626 1.00 93.19 93 ASN A O 1
ATOM 707 N N . LEU A 1 94 ? 8.786 5.327 -6.835 1.00 92.00 94 LEU A N 1
ATOM 708 C CA . LEU A 1 94 ? 9.599 6.071 -5.887 1.00 92.00 94 LEU A CA 1
ATOM 709 C C . LEU A 1 94 ? 10.687 5.185 -5.293 1.00 92.00 94 LEU A C 1
ATOM 711 O O . LEU A 1 94 ? 10.424 4.036 -4.917 1.00 92.00 94 LEU A O 1
ATOM 715 N N . VAL A 1 95 ? 11.879 5.746 -5.119 1.00 90.75 95 VAL A N 1
ATOM 716 C CA . VAL A 1 95 ? 12.891 5.142 -4.244 1.00 90.75 95 VAL A CA 1
ATOM 717 C C . VAL A 1 95 ? 12.503 5.362 -2.782 1.00 90.75 95 VAL A C 1
ATOM 719 O O . VAL A 1 95 ? 11.793 6.310 -2.455 1.00 90.75 95 VAL A O 1
ATOM 722 N N . PHE A 1 96 ? 12.987 4.525 -1.862 1.00 88.81 96 PHE A N 1
ATOM 723 C CA . PHE A 1 96 ? 12.599 4.621 -0.446 1.00 88.81 96 PHE A CA 1
ATOM 724 C C . PHE A 1 96 ? 12.866 5.993 0.190 1.00 88.81 96 PHE A C 1
ATOM 726 O O . PHE A 1 96 ? 12.083 6.437 1.026 1.00 88.81 96 PHE A O 1
ATOM 733 N N . ALA A 1 97 ? 13.917 6.699 -0.237 1.00 86.62 97 ALA A N 1
ATOM 734 C CA . ALA A 1 97 ? 14.205 8.054 0.236 1.00 86.62 97 ALA A CA 1
ATOM 735 C C . ALA A 1 97 ? 13.075 9.057 -0.084 1.00 86.62 97 ALA A C 1
ATOM 737 O O . ALA A 1 97 ? 12.872 10.016 0.655 1.00 86.62 97 ALA A O 1
ATOM 738 N N . GLU A 1 98 ? 12.308 8.821 -1.151 1.00 89.25 98 GLU A N 1
ATOM 739 C CA . GLU A 1 98 ? 11.196 9.677 -1.572 1.00 89.25 98 GLU A CA 1
ATOM 740 C C . GLU A 1 98 ? 9.886 9.346 -0.846 1.00 89.25 98 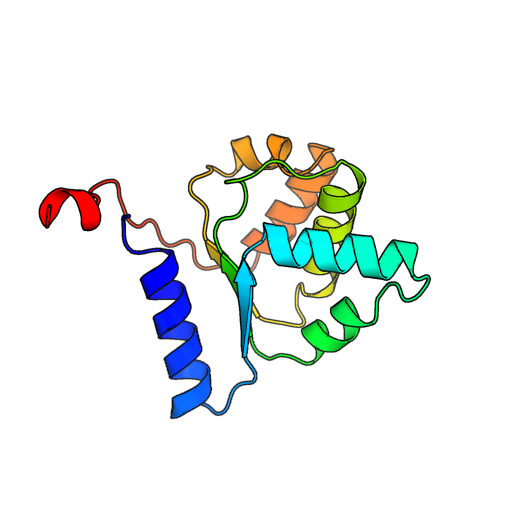GLU A C 1
ATOM 742 O O . GLU A 1 98 ? 8.926 10.110 -0.930 1.00 89.25 98 GLU A O 1
ATOM 747 N N . TRP A 1 99 ? 9.820 8.244 -0.091 1.00 88.94 99 TRP A N 1
ATOM 748 C CA . TRP A 1 99 ? 8.604 7.881 0.643 1.00 88.94 99 TRP A CA 1
ATOM 749 C C . TRP A 1 99 ? 8.279 8.887 1.751 1.00 88.94 99 TRP A C 1
ATOM 751 O O . TRP A 1 99 ? 7.112 9.046 2.095 1.00 88.94 99 TRP A O 1
ATOM 761 N N . ALA A 1 100 ? 9.267 9.639 2.244 1.00 86.25 100 ALA A N 1
ATOM 762 C CA . ALA A 1 100 ? 9.043 10.738 3.184 1.00 86.25 100 ALA A CA 1
ATOM 763 C C . ALA A 1 100 ? 8.261 11.914 2.562 1.00 86.25 100 ALA A C 1
ATOM 765 O O . ALA A 1 100 ? 7.746 12.762 3.280 1.00 86.25 100 ALA A O 1
ATOM 766 N N . ASN A 1 101 ? 8.132 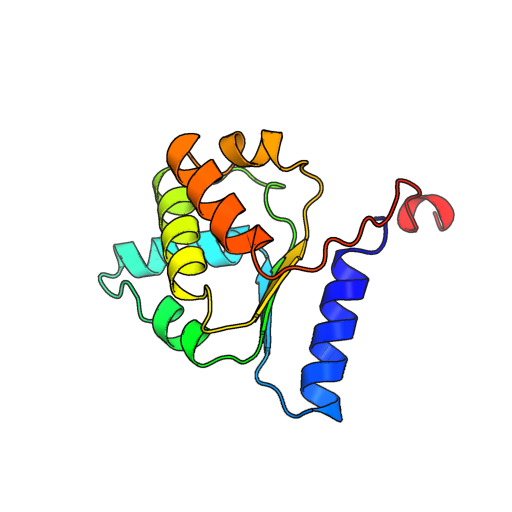11.967 1.231 1.00 83.19 101 ASN A N 1
ATOM 767 C CA . ASN A 1 101 ? 7.249 12.924 0.558 1.00 83.19 101 ASN A CA 1
ATOM 768 C C . ASN A 1 101 ? 5.794 12.431 0.522 1.00 83.19 101 ASN A C 1
ATOM 770 O O . ASN A 1 101 ? 4.868 13.221 0.364 1.00 83.19 101 ASN A O 1
ATOM 774 N N . VAL A 1 102 ? 5.594 11.117 0.655 1.00 84.69 102 VAL A N 1
ATOM 775 C CA . VAL A 1 102 ? 4.276 10.471 0.689 1.00 84.69 102 VAL A CA 1
ATOM 776 C C . VAL A 1 102 ? 3.736 10.422 2.118 1.00 84.69 102 VAL A C 1
ATOM 778 O O . VAL A 1 102 ? 2.546 10.633 2.357 1.00 84.69 102 VAL A O 1
ATOM 781 N N . PHE A 1 103 ? 4.618 10.156 3.080 1.00 81.75 103 PHE A N 1
ATOM 782 C CA . PHE A 1 103 ? 4.311 10.075 4.500 1.00 81.75 103 PHE A CA 1
ATOM 783 C C . PHE A 1 103 ? 4.908 11.282 5.225 1.00 81.75 103 PHE A C 1
ATOM 785 O O . PHE A 1 103 ? 6.100 11.531 5.173 1.00 81.75 103 PHE A O 1
ATOM 792 N N . ILE A 1 104 ? 4.064 12.021 5.936 1.00 70.62 104 ILE A N 1
ATOM 793 C CA . ILE A 1 104 ? 4.328 13.392 6.413 1.00 70.62 104 ILE A CA 1
ATOM 794 C C . ILE A 1 104 ? 5.541 13.541 7.336 1.00 70.62 104 ILE A C 1
ATOM 796 O O . ILE A 1 104 ? 6.113 14.623 7.430 1.00 70.62 104 ILE A O 1
ATOM 800 N N . ASP A 1 105 ? 5.908 12.484 8.054 1.00 78.00 105 ASP A N 1
ATOM 801 C CA . ASP A 1 105 ? 7.004 12.518 9.015 1.00 78.00 105 ASP A CA 1
ATOM 802 C C . ASP A 1 105 ? 8.089 11.526 8.591 1.00 78.00 105 ASP A C 1
ATOM 804 O O . ASP A 1 105 ? 7.842 10.321 8.475 1.00 78.00 105 ASP A O 1
ATOM 808 N N . ALA A 1 106 ? 9.310 12.026 8.396 1.00 80.81 106 ALA A N 1
ATOM 809 C CA . ALA A 1 106 ? 10.479 11.215 8.083 1.00 80.81 106 ALA A CA 1
ATOM 810 C C . ALA A 1 106 ? 10.724 10.115 9.131 1.00 80.81 106 ALA A C 1
ATOM 812 O O . ALA A 1 106 ? 11.049 8.991 8.765 1.00 80.81 106 ALA A O 1
ATOM 813 N N . LYS A 1 107 ? 10.496 10.380 10.425 1.00 82.69 107 LYS A N 1
ATOM 814 C CA . LYS A 1 107 ? 10.617 9.367 11.487 1.00 82.69 107 LYS A CA 1
ATOM 815 C C . LYS A 1 107 ? 9.562 8.277 11.349 1.00 82.69 107 LYS A C 1
ATOM 817 O O . LYS A 1 107 ? 9.888 7.099 11.479 1.00 82.69 107 LYS A O 1
ATOM 822 N N . MET A 1 108 ? 8.312 8.654 11.070 1.00 79.56 108 MET A N 1
ATOM 823 C CA . MET A 1 108 ? 7.245 7.678 10.824 1.00 79.56 108 MET A CA 1
ATOM 824 C C . MET A 1 108 ? 7.550 6.857 9.573 1.00 79.56 108 MET A C 1
ATOM 826 O O . MET A 1 108 ? 7.435 5.637 9.603 1.00 79.56 108 MET A O 1
ATOM 830 N N . THR A 1 109 ? 8.007 7.506 8.505 1.00 85.38 109 THR A N 1
ATOM 831 C CA . THR A 1 109 ? 8.403 6.846 7.256 1.00 85.38 109 THR A CA 1
ATOM 832 C C . THR A 1 109 ? 9.498 5.822 7.503 1.00 85.38 109 THR A C 1
ATOM 834 O O . THR A 1 109 ? 9.341 4.673 7.108 1.00 85.38 109 THR A O 1
ATOM 837 N N . THR A 1 110 ? 10.563 6.189 8.218 1.00 87.81 110 THR A N 1
ATOM 838 C CA . THR A 1 110 ? 11.644 5.259 8.566 1.00 87.81 110 THR A CA 1
ATOM 839 C C . THR A 1 110 ? 11.122 4.074 9.372 1.00 87.81 110 THR A C 1
ATOM 841 O O . THR A 1 110 ? 11.450 2.938 9.053 1.00 87.81 110 THR A O 1
ATOM 844 N N . ALA A 1 111 ? 10.251 4.303 10.359 1.00 86.69 111 ALA A N 1
ATOM 845 C CA . ALA A 1 111 ? 9.651 3.218 11.136 1.00 86.69 111 ALA A CA 1
ATOM 846 C C . ALA A 1 111 ? 8.719 2.317 10.302 1.00 86.69 111 ALA A C 1
ATOM 848 O O . ALA A 1 111 ? 8.573 1.134 10.598 1.00 86.69 111 ALA A O 1
ATOM 849 N N . LEU A 1 112 ? 8.048 2.855 9.279 1.00 87.25 112 LEU A N 1
ATOM 850 C CA . LEU A 1 112 ? 7.260 2.054 8.340 1.00 87.25 112 LEU A CA 1
ATOM 851 C C . LEU A 1 112 ? 8.163 1.236 7.423 1.00 87.25 112 LEU A C 1
ATOM 853 O O . LEU A 1 112 ? 7.905 0.054 7.227 1.00 87.25 112 LEU A O 1
ATOM 857 N N . LEU A 1 113 ? 9.197 1.863 6.866 1.00 88.62 113 LEU A N 1
ATOM 858 C CA . LEU A 1 113 ? 10.161 1.209 5.991 1.00 88.62 113 LEU A CA 1
ATOM 859 C C . LEU A 1 113 ? 10.870 0.071 6.716 1.00 88.62 113 LEU A C 1
ATOM 861 O O . LEU A 1 113 ? 10.983 -1.003 6.144 1.00 88.62 113 LEU A O 1
ATOM 865 N N . ASP A 1 114 ? 11.257 0.261 7.975 1.00 89.19 114 ASP A N 1
ATOM 866 C CA . ASP A 1 114 ? 11.826 -0.793 8.820 1.00 89.19 114 ASP A CA 1
ATOM 867 C C . ASP A 1 114 ? 10.899 -2.022 8.881 1.00 89.19 114 ASP A C 1
ATOM 869 O O . ASP A 1 114 ? 11.286 -3.124 8.499 1.00 89.19 114 ASP A O 1
ATOM 873 N N . ARG A 1 115 ? 9.613 -1.815 9.198 1.00 88.62 115 ARG A N 1
ATOM 874 C CA . ARG A 1 115 ? 8.607 -2.893 9.221 1.00 88.62 115 ARG A CA 1
ATOM 875 C C . ARG A 1 115 ? 8.379 -3.529 7.852 1.00 88.62 115 ARG A C 1
ATOM 877 O O . ARG A 1 115 ? 8.331 -4.748 7.734 1.00 88.62 115 ARG A O 1
ATOM 884 N N . LEU A 1 116 ? 8.225 -2.720 6.806 1.00 86.25 116 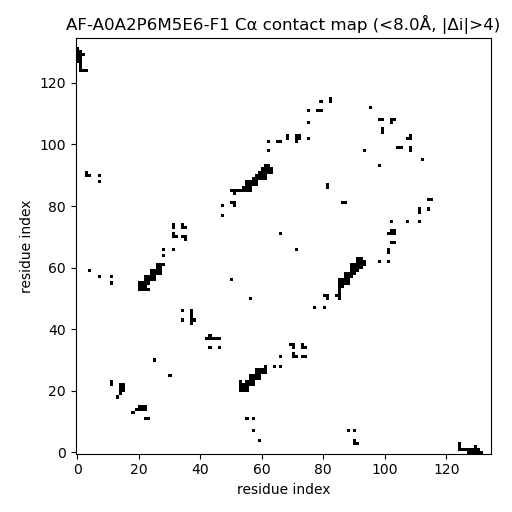LEU A N 1
ATOM 885 C CA . LEU A 1 116 ? 7.979 -3.230 5.458 1.00 86.25 116 LEU A CA 1
ATOM 886 C C . LEU A 1 116 ? 9.179 -4.002 4.919 1.00 86.25 116 LEU A C 1
ATOM 888 O O . LEU A 1 116 ? 8.979 -4.975 4.205 1.00 86.25 116 LEU A O 1
ATOM 892 N N . THR A 1 117 ? 10.402 -3.589 5.249 1.00 87.38 117 THR A N 1
ATOM 893 C CA . THR A 1 117 ? 11.624 -4.205 4.722 1.00 87.38 117 THR A CA 1
ATOM 894 C C . THR A 1 117 ? 12.105 -5.403 5.532 1.00 87.38 117 THR A C 1
ATOM 896 O O . THR A 1 117 ? 12.852 -6.216 4.991 1.00 87.38 117 THR A O 1
ATOM 899 N N . HIS A 1 118 ? 11.619 -5.583 6.764 1.00 87.69 118 HIS A N 1
ATOM 900 C CA . HIS A 1 118 ? 11.978 -6.718 7.615 1.00 87.69 118 HIS A CA 1
ATOM 901 C C . HIS A 1 118 ? 11.657 -8.080 6.968 1.00 87.69 118 HIS A C 1
ATOM 903 O O . HIS A 1 118 ? 12.483 -8.995 6.991 1.00 87.69 118 HIS A O 1
ATOM 909 N N . HIS A 1 119 ? 10.488 -8.206 6.330 1.00 87.56 119 HIS A N 1
ATOM 910 C CA . HIS A 1 119 ? 10.050 -9.424 5.638 1.00 87.56 119 HIS A CA 1
ATOM 911 C C . HIS A 1 119 ? 9.527 -9.104 4.234 1.00 87.56 119 HIS A C 1
ATOM 913 O O . HIS A 1 119 ? 8.331 -9.220 3.961 1.00 87.56 119 HIS A O 1
ATOM 919 N N . CYS A 1 120 ? 10.423 -8.693 3.330 1.00 92.62 120 CYS A N 1
ATOM 920 C CA . CYS A 1 120 ? 10.047 -8.384 1.951 1.00 92.62 120 CYS A CA 1
ATOM 921 C C . CYS A 1 120 ? 10.943 -9.013 0.890 1.00 92.62 120 CYS A C 1
ATOM 923 O O . CYS A 1 120 ? 12.100 -9.366 1.115 1.00 92.62 120 CYS A O 1
ATOM 925 N N . HIS A 1 121 ? 10.381 -9.064 -0.314 1.00 93.94 121 HIS A N 1
ATOM 926 C CA . HIS A 1 121 ? 11.117 -9.259 -1.548 1.00 93.94 121 HIS A CA 1
ATOM 927 C C . HIS A 1 121 ? 11.016 -7.974 -2.366 1.00 93.94 121 HIS A C 1
ATOM 929 O O . HIS A 1 121 ? 9.917 -7.553 -2.731 1.00 93.94 121 HIS A O 1
ATOM 935 N N . ILE A 1 122 ? 12.160 -7.355 -2.652 1.00 93.81 122 ILE A N 1
ATOM 936 C CA . ILE A 1 122 ? 12.235 -6.180 -3.521 1.00 93.81 122 ILE A CA 1
ATOM 937 C C . ILE A 1 122 ? 12.502 -6.670 -4.942 1.00 93.81 122 ILE A C 1
ATOM 939 O O . ILE A 1 122 ? 13.469 -7.390 -5.184 1.00 93.81 122 ILE A O 1
ATOM 943 N N . VAL A 1 123 ? 11.635 -6.283 -5.877 1.00 93.81 123 VAL A N 1
ATOM 944 C CA . VAL A 1 123 ? 11.762 -6.630 -7.296 1.00 93.81 123 VAL A CA 1
ATOM 945 C C . VAL A 1 123 ? 11.896 -5.355 -8.112 1.00 93.81 123 VAL A C 1
ATOM 947 O O . VAL A 1 123 ? 10.951 -4.575 -8.241 1.00 93.81 123 VAL A O 1
ATOM 950 N N . GLU A 1 124 ? 13.070 -5.159 -8.702 1.00 92.31 124 GLU A N 1
ATOM 951 C CA . GLU A 1 124 ? 13.333 -4.044 -9.604 1.00 92.31 124 GLU A CA 1
ATOM 952 C C . GLU A 1 124 ? 12.961 -4.424 -11.042 1.00 92.31 124 GLU A C 1
ATOM 954 O O . GLU A 1 124 ? 13.470 -5.386 -11.608 1.00 92.31 124 GLU A O 1
ATOM 959 N N . THR A 1 125 ? 12.054 -3.660 -11.658 1.00 87.88 125 THR A N 1
ATOM 960 C CA . THR A 1 125 ? 11.553 -3.946 -13.019 1.00 87.88 125 THR A CA 1
ATOM 961 C C . THR A 1 125 ? 12.360 -3.276 -14.138 1.00 87.88 125 THR A C 1
ATOM 963 O O . THR A 1 125 ? 11.931 -3.285 -15.291 1.00 87.88 125 THR A O 1
ATOM 966 N N . GLY A 1 126 ? 13.478 -2.629 -13.801 1.00 87.44 126 GLY A N 1
ATOM 967 C CA . GLY A 1 126 ? 14.269 -1.820 -14.731 1.00 87.44 126 GLY A CA 1
ATOM 968 C C . GLY A 1 126 ? 13.523 -0.594 -15.272 1.00 87.44 126 GLY A C 1
ATOM 969 O O . GLY A 1 126 ? 12.485 -0.191 -14.739 1.00 87.44 126 GLY A O 1
ATOM 970 N N . ASN A 1 127 ? 14.061 -0.022 -16.354 1.00 85.56 127 ASN A N 1
ATOM 971 C CA . ASN A 1 127 ? 13.622 1.263 -16.917 1.00 85.56 127 ASN A CA 1
ATOM 972 C C . ASN A 1 127 ? 12.916 1.139 -18.278 1.00 85.56 127 ASN A C 1
ATOM 974 O O . ASN A 1 127 ? 12.214 2.060 -18.699 1.00 85.56 127 ASN A O 1
ATOM 978 N N . ASP A 1 128 ? 13.045 -0.003 -18.955 1.00 84.06 128 ASP A N 1
ATOM 979 C CA . ASP A 1 128 ? 12.535 -0.170 -20.313 1.00 84.06 128 ASP A CA 1
ATOM 980 C C . ASP A 1 128 ? 11.016 -0.347 -20.329 1.00 84.06 128 ASP A C 1
ATOM 982 O O . ASP A 1 128 ? 10.471 -1.441 -20.143 1.00 84.06 128 ASP A O 1
ATOM 986 N N . SER A 1 129 ? 10.305 0.740 -20.606 1.00 86.25 129 SER A N 1
ATOM 987 C CA . SER A 1 129 ? 8.849 0.728 -20.695 1.00 86.25 129 SER A CA 1
ATOM 988 C C . SER A 1 129 ? 8.363 -0.181 -21.827 1.00 86.25 129 SER A C 1
ATOM 990 O O . SER A 1 129 ? 8.640 0.049 -23.004 1.00 86.25 129 SER A O 1
ATOM 992 N N . TYR A 1 130 ? 7.564 -1.186 -21.473 1.00 84.94 130 TYR A N 1
ATOM 993 C CA . TYR A 1 130 ? 6.872 -2.041 -22.435 1.00 84.94 130 TYR A CA 1
ATOM 994 C C . TYR A 1 130 ? 5.904 -1.235 -23.306 1.00 84.94 130 TYR A C 1
ATOM 996 O O . TYR A 1 130 ? 5.799 -1.490 -24.502 1.00 84.94 130 TYR A O 1
ATOM 1004 N N . ARG A 1 131 ? 5.243 -0.228 -22.708 1.00 84.62 131 ARG A N 1
ATOM 1005 C CA . ARG A 1 131 ? 4.285 0.646 -23.403 1.00 84.62 131 ARG A CA 1
ATOM 1006 C C . ARG A 1 131 ? 4.959 1.390 -24.562 1.00 84.62 131 ARG A C 1
ATOM 1008 O O . ARG A 1 131 ? 4.442 1.338 -25.666 1.00 84.62 131 ARG A O 1
ATOM 1015 N N . PHE A 1 132 ? 6.133 1.991 -24.332 1.00 77.94 132 PHE A N 1
ATOM 1016 C CA . PHE A 1 132 ? 6.878 2.711 -25.378 1.00 77.94 132 PHE A CA 1
ATOM 1017 C C . PHE A 1 132 ? 7.417 1.784 -26.473 1.00 77.94 132 PHE A C 1
ATOM 1019 O O . PHE A 1 132 ? 7.454 2.180 -27.626 1.00 77.94 132 PHE A O 1
ATOM 1026 N N . ARG A 1 133 ? 7.811 0.550 -26.133 1.00 78.19 133 ARG A N 1
ATOM 1027 C CA . ARG A 1 133 ? 8.314 -0.426 -27.117 1.00 78.19 133 ARG A CA 1
ATOM 1028 C C . ARG A 1 133 ? 7.248 -0.958 -28.084 1.00 78.19 133 ARG A C 1
ATOM 1030 O O . ARG A 1 133 ? 7.615 -1.505 -29.114 1.00 78.19 133 ARG A O 1
ATOM 1037 N N . HIS A 1 134 ? 5.966 -0.834 -27.741 1.00 75.88 134 HIS A N 1
ATOM 1038 C CA . HIS A 1 134 ? 4.838 -1.359 -28.524 1.00 75.88 134 HIS A CA 1
ATOM 1039 C C . HIS A 1 134 ? 3.850 -0.254 -28.935 1.00 75.88 134 HIS A C 1
ATOM 1041 O O . HIS A 1 134 ? 2.665 -0.531 -29.121 1.00 75.88 134 HIS A O 1
ATOM 1047 N N . SER A 1 135 ? 4.332 0.990 -29.011 1.00 59.31 135 SER A N 1
ATOM 1048 C CA . SER A 1 135 ? 3.621 2.149 -29.567 1.00 59.31 135 SER A CA 1
ATOM 1049 C C . SER A 1 135 ? 4.243 2.505 -30.908 1.00 59.31 135 SER A C 1
ATOM 1051 O O . SER A 1 135 ? 3.472 2.712 -31.866 1.00 59.31 135 SER A O 1
#

pLDDT: mean 91.89, std 6.35, range [59.31, 98.44]

Secondary structure (DSSP, 8-state):
--SHHHHHHHHHHHHHHTT---EEEEEHHHHHHHHHHHHHTT-TTHHHHHHHT-SEEEEEEETSSPPPHHHHHHHHHHHHHHTTTSEEEEEESS-GGGGGGTSS-HHHHHHHHHHHHHT-------S--HHHHT-

Radius of gyration: 15.18 Å; Cα contacts (8 Å, |Δi|>4): 165; chains: 1; bounding box: 33×37×42 Å

InterPro domains:
  IPR002611 IstB-like ATP-binding domain [PF01695] (1-134)
  IPR027417 P-loop containing nucleoside triphosphate hydrolase [G3DSA:3.40.50.300] (1-135)
  IPR027417 P-loop containing nucleoside triphosphate hydrolase [SSF52540] (1-124)

Organism: NCBI:txid2058085